Protein AF-A0A2V5PX64-F1 (afdb_monomer_lite)

Radius of gyration: 17.96 Å; chains: 1; bounding box: 40×28×62 Å

Sequence (118 aa):
MPDARSATENSAVSFWTRTILYVGTWAAALLTIDLRLWPMVYLFPAGLFAFLPPGEPDEKWATPLLCLGWLVYIVQAIFFFRANRRRIFWVWYAVLLLLLICNVGGCHQMLRGTPYGH

Secondary structure (DSSP, 8-state):
---HHHHHTT-PPPHHHHHHHHHHHHHHHHTTS-GGGGGGGGGGGGGGGTTS-SS---GGGHHHHHHHHHHHHHHHHHHHHH--SHHHHHHHHHHHHHHHHHHHHHHHHHHTTSTT--

Foldseek 3Di:
DPDPVVVVFQPFDDPVNLVCLLVVLVVVLCVLADPVCVVVVLQLLVLLCLPPPDDPPPVVCSVVSSVVSVVVVVVLSVQLSPPRTPVSNVVSSVVSNVSSVSSSVSVLSVCPPPPRRD

pLDDT: mean 86.5, std 14.14, range [50.31, 98.25]

Structure (mmCIF, N/CA/C/O backbone):
data_AF-A0A2V5PX64-F1
#
_entry.id   AF-A0A2V5PX64-F1
#
loop_
_atom_site.group_PDB
_atom_site.id
_atom_site.type_symbol
_atom_site.label_atom_id
_atom_site.label_alt_id
_atom_site.label_comp_id
_atom_site.label_asym_id
_atom_site.label_entity_id
_atom_site.label_seq_id
_atom_site.pdbx_PDB_ins_code
_atom_site.Cartn_x
_atom_site.Cartn_y
_atom_site.Cartn_z
_atom_site.occupancy
_atom_site.B_iso_or_equiv
_atom_site.auth_seq_id
_atom_site.auth_comp_id
_atom_site.auth_asym_id
_atom_site.auth_atom_id
_atom_site.pdbx_PDB_model_num
ATOM 1 N N . MET A 1 1 ? -17.339 18.069 39.110 1.00 53.44 1 MET A N 1
ATOM 2 C CA . MET A 1 1 ? -17.660 18.370 37.698 1.00 53.44 1 MET A CA 1
ATOM 3 C C . MET A 1 1 ? -16.665 17.610 36.832 1.00 53.44 1 MET A C 1
ATOM 5 O O . MET A 1 1 ? -15.497 17.972 36.867 1.00 53.44 1 MET A O 1
ATOM 9 N N . PRO A 1 2 ? -17.052 16.510 36.166 1.00 50.56 2 PRO A N 1
ATOM 10 C CA . PRO A 1 2 ? -16.169 15.857 35.205 1.00 50.56 2 PRO A CA 1
ATOM 11 C C . PRO A 1 2 ? -15.929 16.805 34.024 1.00 50.56 2 PRO A C 1
ATOM 13 O O . PRO A 1 2 ? -16.865 17.360 33.453 1.00 50.56 2 PRO A O 1
ATOM 16 N N . ASP A 1 3 ? -14.656 17.035 33.725 1.00 58.59 3 ASP A N 1
ATOM 17 C CA . ASP A 1 3 ? -14.179 17.990 32.733 1.00 58.59 3 ASP A CA 1
ATOM 18 C C . ASP A 1 3 ? -14.644 17.564 31.328 1.00 58.59 3 ASP A C 1
ATOM 20 O O . ASP A 1 3 ? -14.275 16.489 30.845 1.00 58.59 3 ASP A O 1
ATOM 24 N N . ALA A 1 4 ? -15.477 18.373 30.665 1.00 55.91 4 ALA A N 1
ATOM 25 C CA . ALA A 1 4 ? -16.085 18.054 29.365 1.00 55.91 4 ALA A CA 1
ATOM 26 C C . ALA A 1 4 ? -15.046 17.828 28.243 1.00 55.91 4 ALA A C 1
ATOM 28 O O . ALA A 1 4 ? -15.343 17.204 27.220 1.00 55.91 4 ALA A O 1
ATOM 29 N N . ARG A 1 5 ? -13.799 18.273 28.453 1.00 54.38 5 ARG A N 1
ATOM 30 C CA . ARG A 1 5 ? -12.658 17.976 27.572 1.00 54.38 5 ARG A CA 1
ATOM 31 C C . ARG A 1 5 ? -12.238 16.502 27.613 1.00 54.38 5 ARG A C 1
ATOM 33 O O . ARG A 1 5 ? -11.807 15.967 26.598 1.00 54.38 5 ARG A O 1
ATOM 40 N N . SER A 1 6 ? -12.434 15.813 28.738 1.00 50.59 6 SER A N 1
ATOM 41 C CA . SER A 1 6 ? -12.035 14.405 28.906 1.00 50.59 6 SER A CA 1
ATOM 42 C C . SER A 1 6 ? -12.938 13.407 28.165 1.00 50.59 6 SER A C 1
ATOM 44 O O . SER A 1 6 ? -12.490 12.321 27.789 1.00 50.59 6 SER A O 1
ATOM 46 N N . ALA A 1 7 ? -14.197 13.781 27.907 1.00 50.31 7 ALA A N 1
ATOM 47 C CA . ALA A 1 7 ? -15.184 12.919 27.255 1.00 50.31 7 ALA A CA 1
ATOM 48 C C . ALA A 1 7 ? -15.049 12.893 25.721 1.00 50.31 7 ALA A C 1
ATOM 50 O O . ALA A 1 7 ? -15.399 11.905 25.079 1.00 50.31 7 ALA A O 1
ATOM 51 N N . THR A 1 8 ? -14.511 13.955 25.115 1.00 52.94 8 THR A N 1
ATOM 52 C CA . THR A 1 8 ? -14.369 14.073 23.652 1.00 52.94 8 THR A CA 1
ATOM 53 C C . THR A 1 8 ? -13.044 13.517 23.122 1.00 52.94 8 THR A C 1
ATOM 55 O O . THR A 1 8 ? -12.973 13.090 21.967 1.00 52.94 8 THR A O 1
ATOM 58 N N . GLU A 1 9 ? -12.007 13.447 23.960 1.00 51.09 9 GLU A N 1
ATOM 59 C CA . GLU A 1 9 ? -10.656 13.027 23.562 1.00 51.09 9 GLU A CA 1
ATOM 60 C C . GLU A 1 9 ? -10.464 11.494 23.500 1.00 51.09 9 GLU A C 1
ATOM 62 O O . GLU A 1 9 ? -9.531 11.012 22.854 1.00 51.09 9 GLU A O 1
ATOM 67 N N . ASN A 1 10 ? -11.387 10.717 24.084 1.00 55.47 10 ASN A N 1
ATOM 68 C CA . ASN A 1 10 ? -11.231 9.273 24.313 1.00 55.47 10 ASN A CA 1
ATOM 69 C C . ASN A 1 10 ? -12.147 8.354 23.485 1.00 55.47 10 ASN A C 1
ATOM 71 O O . ASN A 1 10 ? -12.192 7.151 23.743 1.00 55.47 10 ASN A O 1
ATOM 75 N N . SER A 1 11 ? -12.851 8.858 22.466 1.00 64.88 11 SER A N 1
ATOM 76 C CA . SER A 1 11 ? -13.558 7.955 21.546 1.00 64.88 11 SER A CA 1
ATOM 77 C C . SER A 1 11 ? -12.551 7.253 20.631 1.00 64.88 11 SER A C 1
ATOM 79 O O . SER A 1 11 ? -12.064 7.805 19.639 1.00 64.88 11 SER A O 1
ATOM 81 N N . ALA A 1 12 ? -12.193 6.023 20.995 1.00 79.69 12 ALA A N 1
ATOM 82 C CA . ALA A 1 12 ? -11.435 5.141 20.124 1.00 79.69 12 ALA A CA 1
ATOM 83 C C . ALA A 1 12 ? -12.202 4.951 18.805 1.00 79.69 12 ALA A C 1
ATOM 85 O O . ALA A 1 12 ? -13.410 4.717 18.794 1.00 79.69 12 ALA A O 1
ATOM 86 N N . VAL A 1 13 ? -11.499 5.062 17.676 1.00 88.12 13 VAL A N 1
ATOM 87 C CA . VAL A 1 13 ? -12.098 4.811 16.359 1.00 88.12 13 VAL A CA 1
ATOM 88 C C . VAL A 1 13 ? -12.418 3.323 16.238 1.00 88.12 13 VAL A C 1
ATOM 90 O O . VAL A 1 13 ? -11.548 2.489 16.512 1.00 88.12 13 VAL A O 1
ATOM 93 N N . SER A 1 14 ? -13.649 3.006 15.821 1.00 92.62 14 SER A N 1
ATOM 94 C CA . SER A 1 14 ? -14.134 1.628 15.710 1.00 92.62 14 SER A CA 1
ATOM 95 C C . SER A 1 14 ? -13.278 0.792 14.751 1.00 92.62 14 SER A C 1
ATOM 97 O O . SER A 1 14 ? -12.740 1.306 13.768 1.00 92.62 14 SER A O 1
ATOM 99 N N . PHE A 1 15 ? -13.174 -0.512 15.010 1.00 92.69 15 PHE A N 1
ATOM 100 C CA . PHE A 1 15 ? -12.433 -1.438 14.148 1.00 92.69 15 PHE A CA 1
ATOM 101 C C . PHE A 1 15 ? -12.960 -1.452 12.703 1.00 92.69 15 PHE A C 1
ATOM 103 O O . PHE A 1 15 ? -12.173 -1.446 11.756 1.00 92.69 15 PHE A O 1
ATOM 110 N N . TRP A 1 16 ? -14.282 -1.395 12.523 1.00 94.81 16 TRP A N 1
ATOM 111 C CA . TRP A 1 16 ? -14.902 -1.340 11.199 1.00 94.81 16 TRP A CA 1
ATOM 112 C C . TRP A 1 16 ? -14.537 -0.067 10.448 1.00 94.81 16 TRP A C 1
ATOM 114 O O . TRP A 1 16 ? -14.134 -0.142 9.294 1.00 94.81 16 TRP A O 1
ATOM 124 N N . THR A 1 17 ? -14.578 1.091 11.111 1.00 94.88 17 THR A N 1
ATOM 125 C CA . THR A 1 17 ? -14.142 2.356 10.505 1.00 94.88 17 THR A CA 1
ATOM 126 C C . THR A 1 17 ? -12.679 2.284 10.065 1.00 94.88 17 THR A C 1
ATOM 128 O O . THR A 1 17 ? -12.360 2.698 8.955 1.00 94.88 17 THR A O 1
ATOM 131 N N . ARG A 1 18 ? -11.792 1.712 10.894 1.00 95.75 18 ARG A N 1
ATOM 132 C CA . ARG A 1 18 ? -10.377 1.503 10.532 1.00 95.75 18 ARG A CA 1
ATOM 133 C C . ARG A 1 18 ? -10.247 0.628 9.291 1.00 95.75 18 ARG A C 1
ATOM 135 O O . ARG A 1 18 ? -9.532 0.993 8.367 1.00 95.75 18 ARG A O 1
ATOM 142 N N . THR A 1 19 ? -10.957 -0.497 9.274 1.00 96.75 19 THR A N 1
ATOM 143 C CA . THR A 1 19 ? -10.907 -1.476 8.182 1.00 96.75 19 THR A CA 1
ATOM 144 C C . THR A 1 19 ? -11.431 -0.883 6.879 1.00 96.75 19 THR A C 1
ATOM 146 O O . THR A 1 19 ? -10.750 -0.975 5.865 1.00 96.75 19 THR A O 1
ATOM 149 N N . ILE A 1 20 ? -12.586 -0.209 6.908 1.00 98.00 20 ILE A N 1
ATOM 150 C CA . ILE A 1 20 ? -13.184 0.440 5.732 1.00 98.00 20 ILE A CA 1
ATOM 151 C C . ILE A 1 20 ? -12.242 1.503 5.169 1.00 98.00 20 ILE A C 1
ATOM 153 O O . ILE A 1 20 ? -12.006 1.526 3.966 1.00 98.00 20 ILE A O 1
ATOM 157 N N . LEU A 1 21 ? -11.667 2.357 6.021 1.00 97.62 21 LEU A N 1
ATOM 158 C CA . LEU A 1 21 ? -10.735 3.391 5.571 1.00 97.62 21 LEU A CA 1
ATOM 159 C C . LEU A 1 21 ? -9.450 2.789 4.999 1.00 97.62 21 LEU A C 1
ATOM 161 O O . LEU A 1 21 ? -8.973 3.243 3.964 1.00 97.62 21 LEU A O 1
ATOM 165 N N . TYR A 1 22 ? -8.908 1.751 5.636 1.00 97.38 22 TYR A N 1
ATOM 166 C CA . TYR A 1 22 ? -7.679 1.105 5.186 1.00 97.38 22 TYR A CA 1
ATOM 167 C C . TYR A 1 22 ? -7.880 0.400 3.840 1.00 97.38 22 TYR A C 1
ATOM 169 O O . TYR A 1 22 ? -7.198 0.712 2.866 1.00 97.38 22 TYR A O 1
ATOM 177 N N . VAL A 1 23 ? -8.856 -0.510 3.770 1.00 97.62 23 VAL A N 1
ATOM 178 C CA . VAL A 1 23 ? -9.163 -1.294 2.566 1.00 97.62 23 VAL A CA 1
ATOM 179 C C . VAL A 1 23 ? -9.681 -0.394 1.450 1.00 97.62 23 VAL A C 1
ATOM 181 O O . VAL A 1 23 ? -9.258 -0.546 0.310 1.00 97.62 23 VAL A O 1
ATOM 184 N N . GLY A 1 24 ? -10.546 0.572 1.765 1.00 98.12 24 GLY A N 1
ATOM 185 C CA . GLY A 1 24 ? -11.088 1.516 0.790 1.00 98.12 24 GLY A CA 1
ATOM 186 C C . GLY A 1 24 ? -10.003 2.368 0.137 1.00 98.12 24 GLY A C 1
ATOM 187 O O . GLY A 1 24 ? -10.007 2.525 -1.079 1.00 98.12 24 GLY A O 1
ATOM 188 N N . THR A 1 25 ? -9.031 2.854 0.914 1.00 97.75 25 THR A N 1
ATOM 189 C CA . THR A 1 25 ? -7.909 3.634 0.364 1.00 97.75 25 THR A CA 1
ATOM 190 C C . THR A 1 25 ? -6.983 2.770 -0.490 1.00 97.75 25 THR A C 1
ATOM 192 O O . THR A 1 25 ? -6.566 3.198 -1.563 1.00 97.75 25 THR A O 1
ATOM 195 N N . TRP A 1 26 ? -6.699 1.537 -0.063 1.00 97.56 26 TRP A N 1
ATOM 196 C CA . TRP A 1 26 ? -5.945 0.580 -0.876 1.00 97.56 26 TRP A CA 1
ATOM 197 C C . TRP A 1 26 ? -6.649 0.258 -2.193 1.00 97.56 26 TRP A C 1
ATOM 199 O O . TRP A 1 26 ? -6.029 0.323 -3.249 1.00 97.56 26 TRP A O 1
ATOM 209 N N . ALA A 1 27 ? -7.947 -0.044 -2.144 1.00 96.81 27 ALA A N 1
ATOM 210 C CA . ALA A 1 27 ? -8.744 -0.317 -3.332 1.00 96.81 27 ALA A CA 1
ATOM 211 C C . ALA A 1 27 ? -8.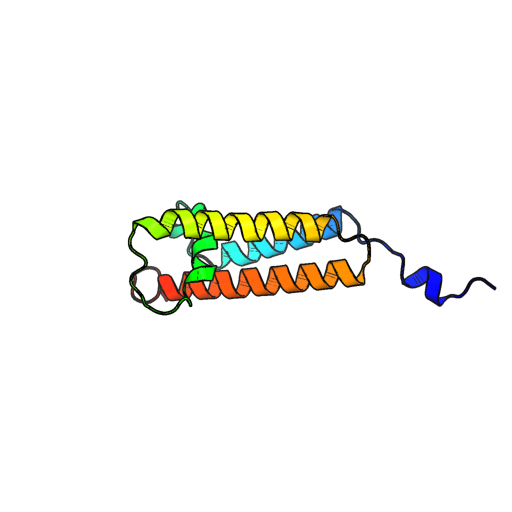760 0.892 -4.275 1.00 96.81 27 ALA A C 1
ATOM 213 O O . ALA A 1 27 ? -8.512 0.735 -5.465 1.00 96.81 27 ALA A O 1
ATOM 214 N N . ALA A 1 28 ? -8.972 2.101 -3.744 1.00 97.12 28 ALA A N 1
ATOM 215 C CA . ALA A 1 28 ? -8.920 3.330 -4.528 1.00 97.12 28 ALA A CA 1
ATOM 216 C C . ALA A 1 28 ? -7.559 3.516 -5.215 1.00 97.12 28 ALA A C 1
ATOM 218 O O . ALA A 1 28 ? -7.522 3.852 -6.393 1.00 97.12 28 ALA A O 1
ATOM 219 N N . ALA A 1 29 ? -6.454 3.244 -4.515 1.00 96.12 29 ALA A N 1
ATOM 220 C CA . ALA A 1 29 ? -5.116 3.308 -5.091 1.00 96.12 29 ALA A CA 1
ATOM 221 C C . ALA A 1 29 ? -4.916 2.262 -6.202 1.00 96.12 29 ALA A C 1
ATOM 223 O O . ALA A 1 29 ? -4.434 2.598 -7.277 1.00 96.12 29 ALA A O 1
ATOM 224 N N . LEU A 1 30 ? -5.337 1.013 -5.995 1.00 94.06 30 LEU A N 1
ATOM 225 C CA . LEU A 1 30 ? -5.216 -0.045 -7.005 1.00 94.06 30 LEU A CA 1
ATOM 226 C C . LEU A 1 30 ? -6.070 0.214 -8.251 1.00 94.06 30 LEU A C 1
ATOM 228 O O . LEU A 1 30 ? -5.649 -0.111 -9.356 1.00 94.06 30 LEU A O 1
ATOM 232 N N . LEU A 1 31 ? -7.237 0.840 -8.094 1.00 94.75 31 LE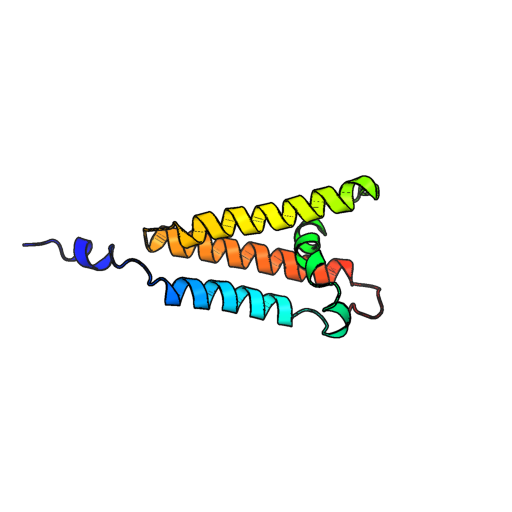U A N 1
ATOM 233 C CA . LEU A 1 31 ? -8.115 1.204 -9.209 1.00 94.75 31 LEU A CA 1
ATOM 234 C C . LEU A 1 31 ? -7.537 2.305 -10.112 1.00 94.75 31 LEU A C 1
ATOM 236 O O . LEU A 1 31 ? -8.068 2.527 -11.195 1.00 94.75 31 LEU A O 1
ATOM 240 N N . THR A 1 32 ? -6.456 2.977 -9.701 1.00 92.69 32 THR A N 1
ATOM 241 C CA . THR A 1 32 ? -5.717 3.905 -10.579 1.00 92.69 32 THR A CA 1
ATOM 242 C C . THR A 1 32 ? -4.826 3.186 -11.596 1.00 92.69 32 THR A C 1
ATOM 244 O O . THR A 1 32 ? -4.408 3.790 -12.582 1.00 92.69 32 THR A O 1
ATOM 247 N N . ILE A 1 33 ? -4.548 1.897 -11.378 1.00 90.06 33 ILE A N 1
ATOM 248 C CA . ILE A 1 33 ? -3.694 1.079 -12.239 1.00 90.06 33 ILE A CA 1
ATOM 249 C C . ILE A 1 33 ? -4.530 0.442 -13.354 1.00 90.06 33 ILE A C 1
ATOM 251 O O . ILE A 1 33 ? -5.634 -0.052 -13.114 1.00 90.06 33 ILE A O 1
ATOM 255 N N . ASP A 1 34 ? -3.979 0.409 -14.572 1.00 88.31 34 ASP A N 1
ATOM 256 C CA . ASP A 1 34 ? -4.602 -0.242 -15.729 1.00 88.31 34 ASP A CA 1
ATOM 257 C C . ASP A 1 34 ? -4.957 -1.710 -15.416 1.00 88.31 34 ASP A C 1
ATOM 259 O O . ASP A 1 34 ? -4.126 -2.483 -14.927 1.00 88.31 34 ASP A O 1
ATOM 263 N N . LEU A 1 35 ? -6.196 -2.110 -15.734 1.00 89.25 35 LEU A N 1
ATOM 264 C CA . LEU A 1 35 ? -6.714 -3.470 -15.539 1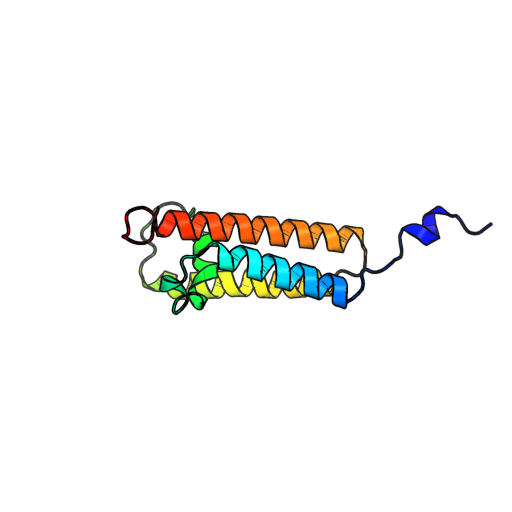.00 89.25 35 LEU A CA 1
ATOM 265 C C . LEU A 1 35 ? -5.835 -4.546 -16.197 1.00 89.25 35 LEU A C 1
ATOM 267 O O . LEU A 1 35 ? -5.739 -5.663 -15.693 1.00 89.25 35 LEU A O 1
ATOM 271 N N . ARG A 1 36 ? -5.151 -4.217 -17.297 1.00 88.31 36 ARG A N 1
ATOM 272 C CA . ARG A 1 36 ? -4.227 -5.123 -18.000 1.00 88.31 36 ARG A CA 1
ATOM 273 C C . ARG A 1 36 ? -3.018 -5.512 -17.147 1.00 88.31 36 ARG A C 1
ATOM 275 O O . ARG A 1 36 ? -2.445 -6.575 -17.362 1.00 88.31 36 ARG A O 1
ATOM 282 N N . LEU A 1 37 ? -2.652 -4.678 -16.173 1.00 89.81 37 LEU A N 1
ATOM 283 C CA . LEU A 1 37 ? -1.516 -4.885 -15.273 1.00 89.81 37 LEU A CA 1
ATOM 284 C C . LEU A 1 37 ? -1.908 -5.563 -13.952 1.00 89.81 37 LEU A C 1
ATOM 286 O O . LEU A 1 37 ? -1.042 -5.811 -13.116 1.00 89.81 37 LEU A O 1
ATOM 290 N N . TRP A 1 38 ? -3.179 -5.925 -13.750 1.00 89.38 38 TRP A N 1
ATOM 291 C CA . TRP A 1 38 ? -3.630 -6.611 -12.532 1.00 89.38 38 TRP A CA 1
ATOM 292 C C . TRP A 1 38 ? -2.908 -7.930 -12.215 1.00 89.38 38 TRP A C 1
ATOM 294 O O . TRP A 1 38 ? -2.668 -8.180 -11.033 1.00 89.38 38 TRP A O 1
ATOM 304 N N . PRO A 1 39 ? -2.469 -8.750 -13.194 1.00 92.38 39 PRO A N 1
ATOM 305 C CA . PRO A 1 39 ? -1.615 -9.904 -12.901 1.00 92.38 39 PRO A CA 1
ATOM 306 C C . PRO A 1 39 ? -0.302 -9.527 -12.195 1.00 92.38 39 PRO A C 1
ATOM 308 O O . PRO A 1 39 ? 0.276 -10.348 -11.491 1.00 92.38 39 PRO A O 1
ATOM 311 N N . MET A 1 40 ? 0.151 -8.280 -12.354 1.00 90.19 40 MET A N 1
ATOM 312 C CA . MET A 1 40 ? 1.363 -7.721 -11.755 1.00 90.19 40 MET A CA 1
ATOM 313 C C . MET A 1 40 ? 1.083 -6.844 -10.531 1.00 90.19 40 MET A C 1
ATOM 315 O O . MET A 1 40 ? 1.990 -6.186 -10.030 1.00 90.19 40 MET A O 1
ATOM 319 N N . VAL A 1 41 ? -0.141 -6.841 -9.992 1.00 90.94 41 VAL A N 1
ATOM 320 C CA . VAL A 1 41 ? -0.498 -5.996 -8.838 1.00 90.94 41 VAL A CA 1
ATOM 321 C C . VAL A 1 41 ? 0.346 -6.295 -7.592 1.00 90.94 41 VAL A C 1
ATOM 323 O O . VAL A 1 41 ? 0.539 -5.433 -6.742 1.00 90.94 41 VAL A O 1
ATOM 326 N N . TYR A 1 42 ? 0.922 -7.495 -7.490 1.00 91.62 42 TYR A N 1
ATOM 327 C CA . TYR A 1 42 ? 1.849 -7.842 -6.411 1.00 91.62 42 TYR A CA 1
ATOM 328 C C . TYR A 1 42 ? 3.161 -7.029 -6.454 1.00 91.62 42 TYR A C 1
ATOM 330 O O . TYR A 1 42 ? 3.841 -6.915 -5.434 1.00 91.62 42 TYR A O 1
ATOM 338 N N . LEU A 1 43 ? 3.499 -6.441 -7.610 1.00 92.62 43 LEU A N 1
ATOM 339 C CA . LEU A 1 43 ? 4.616 -5.511 -7.790 1.00 92.62 43 LEU A CA 1
ATOM 340 C C . LEU A 1 43 ? 4.268 -4.083 -7.363 1.00 92.62 43 LEU A C 1
ATOM 342 O O . LEU A 1 43 ? 5.146 -3.228 -7.378 1.00 92.62 43 LEU A O 1
ATOM 346 N N . PHE A 1 44 ? 3.021 -3.810 -6.968 1.00 93.31 44 PHE A N 1
ATOM 347 C CA . PHE A 1 44 ? 2.554 -2.460 -6.663 1.00 93.31 44 PHE A CA 1
ATOM 348 C C . PHE A 1 44 ? 3.467 -1.689 -5.698 1.00 93.31 44 PHE A C 1
ATOM 350 O O . PHE A 1 44 ? 3.701 -0.523 -5.971 1.00 93.31 44 PHE A O 1
ATOM 357 N N . PRO A 1 45 ? 4.059 -2.259 -4.626 1.00 95.06 45 PRO A N 1
ATOM 358 C CA . PRO A 1 45 ? 4.984 -1.511 -3.763 1.00 95.06 45 PRO A CA 1
ATOM 359 C C . PRO A 1 45 ? 6.284 -1.037 -4.421 1.00 95.06 45 PRO A C 1
ATOM 361 O O . PRO A 1 45 ? 6.979 -0.212 -3.830 1.00 95.06 45 PRO A O 1
ATOM 364 N N . ALA A 1 46 ? 6.629 -1.532 -5.613 1.00 91.75 46 ALA A N 1
ATOM 365 C CA . ALA A 1 46 ? 7.809 -1.085 -6.345 1.00 91.75 46 ALA A CA 1
ATOM 366 C C . ALA A 1 46 ? 7.728 0.401 -6.734 1.00 91.75 46 ALA A C 1
ATOM 368 O O . ALA A 1 46 ? 8.763 1.064 -6.796 1.00 91.75 46 ALA A O 1
ATOM 369 N N . GLY A 1 47 ? 6.519 0.951 -6.914 1.00 91.50 47 GLY A N 1
ATOM 370 C CA . GLY A 1 47 ? 6.325 2.364 -7.241 1.00 91.50 47 GLY A CA 1
ATOM 371 C C . GLY A 1 47 ? 6.887 3.317 -6.181 1.00 91.50 47 GLY A C 1
ATOM 372 O O . GLY A 1 47 ? 7.369 4.393 -6.523 1.00 91.50 47 GLY A O 1
ATOM 373 N N . LEU A 1 48 ? 6.964 2.916 -4.906 1.00 92.25 48 LEU A N 1
ATOM 374 C CA . LEU A 1 48 ? 7.607 3.718 -3.852 1.00 92.25 48 LEU A CA 1
ATOM 375 C C . LEU A 1 48 ? 9.069 4.064 -4.166 1.00 92.25 48 LEU A C 1
ATOM 377 O O . LEU A 1 48 ? 9.575 5.086 -3.703 1.00 92.25 48 LEU A O 1
ATOM 381 N N . PHE A 1 49 ? 9.742 3.221 -4.948 1.00 89.69 49 PHE A N 1
ATOM 382 C CA . PHE A 1 49 ? 11.163 3.344 -5.255 1.00 89.69 49 PHE A CA 1
ATOM 383 C C . PHE A 1 49 ? 11.433 3.947 -6.637 1.00 89.69 49 PHE A C 1
ATOM 385 O O . PHE A 1 49 ? 12.592 4.150 -6.988 1.00 89.69 49 PHE A O 1
ATOM 392 N N . ALA A 1 50 ? 10.391 4.311 -7.392 1.00 85.69 50 ALA A N 1
ATOM 393 C CA . ALA A 1 50 ? 10.510 4.923 -8.719 1.00 85.69 50 ALA A CA 1
ATOM 394 C C . ALA A 1 50 ? 11.258 6.272 -8.723 1.00 85.69 50 ALA A C 1
ATOM 396 O O . ALA A 1 50 ? 11.700 6.738 -9.771 1.00 85.69 50 ALA A O 1
ATOM 397 N N . PHE A 1 51 ? 11.380 6.907 -7.554 1.00 79.56 51 PHE A N 1
ATOM 398 C CA . PHE A 1 51 ? 12.040 8.201 -7.364 1.00 79.56 51 PHE A CA 1
ATOM 399 C C . PHE A 1 51 ? 13.458 8.085 -6.794 1.00 79.56 51 PHE A C 1
ATOM 401 O O . PHE A 1 51 ? 14.092 9.110 -6.537 1.00 79.56 51 PHE A O 1
ATOM 408 N N . LEU A 1 52 ? 13.953 6.866 -6.545 1.00 80.19 52 LEU A N 1
ATOM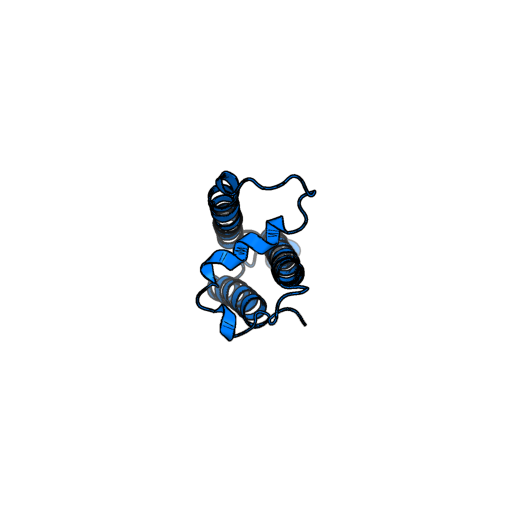 409 C CA . LEU A 1 52 ? 15.343 6.691 -6.142 1.00 80.19 52 LEU A CA 1
ATOM 410 C C . LEU A 1 52 ? 16.266 7.187 -7.267 1.00 80.19 52 LEU A C 1
ATOM 412 O O . LEU A 1 52 ? 15.939 7.015 -8.445 1.00 80.19 52 LEU A O 1
ATOM 416 N N . PRO A 1 53 ? 17.394 7.838 -6.926 1.00 71.69 53 PRO A N 1
ATOM 417 C CA . PRO A 1 53 ? 18.307 8.370 -7.924 1.00 71.69 53 PRO A CA 1
ATOM 418 C C . PRO A 1 53 ? 18.758 7.256 -8.878 1.00 71.69 53 PRO A C 1
ATOM 420 O O . PRO A 1 53 ? 18.962 6.126 -8.427 1.00 71.69 53 PRO A O 1
ATOM 423 N N . PRO A 1 54 ? 18.935 7.565 -10.173 1.00 55.56 54 PRO A N 1
ATOM 424 C CA . PRO A 1 54 ? 19.380 6.601 -11.167 1.00 55.56 54 PRO A CA 1
ATOM 425 C C . PRO A 1 54 ? 20.845 6.223 -10.903 1.00 55.56 54 PRO A C 1
ATOM 427 O O . PRO A 1 54 ? 21.770 6.792 -11.469 1.00 55.56 54 PRO A O 1
ATOM 430 N N . GLY A 1 55 ? 21.070 5.277 -10.004 1.00 57.81 55 GLY A N 1
ATOM 431 C CA . GLY A 1 55 ? 22.096 4.260 -10.191 1.00 57.81 55 GLY A CA 1
ATOM 432 C C . GLY A 1 55 ? 21.353 3.023 -10.658 1.00 57.81 55 GLY A C 1
ATOM 433 O O . GLY A 1 55 ? 20.273 2.780 -10.128 1.00 57.81 55 GLY A O 1
ATOM 434 N N . GLU A 1 56 ? 21.855 2.298 -11.663 1.00 53.41 56 GLU A N 1
ATOM 435 C CA . GLU A 1 56 ? 21.217 1.058 -12.116 1.00 53.41 56 GLU A CA 1
ATOM 436 C C . GLU A 1 56 ? 20.882 0.209 -10.882 1.00 53.41 56 GLU A C 1
ATOM 438 O O . GLU A 1 56 ? 21.809 -0.238 -10.192 1.00 53.41 56 GLU A O 1
ATOM 443 N N . PRO A 1 57 ? 19.594 0.019 -10.526 1.00 55.72 57 PRO A N 1
ATOM 444 C CA . PRO A 1 57 ? 19.267 -1.028 -9.593 1.00 55.72 57 PRO A CA 1
ATOM 445 C C . PRO A 1 57 ? 19.575 -2.305 -10.361 1.00 55.72 57 PRO A C 1
ATOM 447 O O . PRO A 1 57 ? 18.767 -2.781 -11.154 1.00 55.72 57 PRO A O 1
ATOM 450 N N . ASP A 1 58 ? 20.801 -2.793 -10.170 1.00 65.94 58 ASP A N 1
ATOM 451 C CA . ASP A 1 58 ? 21.260 -4.113 -10.581 1.00 65.94 58 ASP A CA 1
ATOM 452 C C . ASP A 1 58 ? 20.088 -5.072 -10.320 1.00 65.94 58 ASP A C 1
ATOM 454 O O . ASP A 1 58 ? 19.492 -4.978 -9.244 1.00 65.94 58 ASP A O 1
ATOM 458 N N . GLU A 1 59 ? 19.699 -5.948 -11.258 1.00 69.00 59 GLU A N 1
ATOM 459 C CA . GLU A 1 59 ? 18.483 -6.791 -11.128 1.00 69.00 59 GLU A CA 1
ATOM 460 C C . GLU A 1 59 ? 18.391 -7.495 -9.757 1.00 69.00 59 GLU A C 1
ATOM 462 O O . GLU A 1 59 ? 17.311 -7.737 -9.214 1.00 69.00 59 GLU A O 1
ATOM 467 N N . LYS A 1 60 ? 19.555 -7.734 -9.143 1.00 79.31 60 LYS A N 1
ATOM 468 C CA . LYS A 1 60 ? 19.765 -8.221 -7.774 1.00 79.31 60 LYS A CA 1
ATOM 469 C C . LYS A 1 60 ? 19.009 -7.440 -6.690 1.00 79.31 60 LYS A C 1
ATOM 471 O O . LYS A 1 60 ? 18.655 -8.029 -5.671 1.00 79.31 60 LYS A O 1
ATOM 476 N N . TRP A 1 61 ? 18.762 -6.145 -6.876 1.00 82.81 61 TRP A N 1
ATOM 477 C CA . TRP A 1 61 ? 18.077 -5.266 -5.925 1.00 82.81 61 TRP A CA 1
ATOM 478 C C . TRP A 1 61 ? 16.566 -5.185 -6.140 1.00 82.81 61 TRP A C 1
ATOM 480 O O . TRP A 1 61 ? 15.866 -4.751 -5.225 1.00 82.81 61 TRP A O 1
ATOM 490 N N . ALA A 1 62 ? 16.038 -5.658 -7.274 1.00 83.88 62 ALA A N 1
ATOM 491 C CA . ALA A 1 62 ? 14.605 -5.603 -7.560 1.00 83.88 62 ALA A CA 1
ATOM 492 C C . ALA A 1 62 ? 13.781 -6.368 -6.508 1.00 83.88 62 ALA A C 1
ATOM 494 O O . ALA A 1 62 ? 12.851 -5.817 -5.916 1.00 83.88 62 ALA A O 1
ATOM 495 N N . THR A 1 63 ? 14.166 -7.613 -6.205 1.00 88.44 63 THR A N 1
ATOM 496 C CA . THR A 1 63 ? 13.473 -8.439 -5.202 1.00 88.44 63 THR A CA 1
ATOM 497 C C . THR A 1 63 ? 13.619 -7.880 -3.778 1.00 88.44 63 THR A C 1
ATOM 499 O O . THR A 1 63 ? 12.596 -7.722 -3.111 1.00 88.44 63 THR A O 1
ATOM 502 N N . PRO A 1 64 ? 14.826 -7.522 -3.285 1.00 91.19 64 PRO A N 1
ATOM 503 C CA . PRO A 1 64 ? 14.975 -6.876 -1.981 1.00 91.19 64 PRO A CA 1
ATOM 504 C C . PRO A 1 64 ? 14.161 -5.587 -1.820 1.00 91.19 64 PRO A C 1
ATOM 506 O O . PRO A 1 64 ? 13.523 -5.410 -0.783 1.00 91.19 64 PRO A O 1
ATOM 509 N N . LEU A 1 65 ? 14.145 -4.707 -2.828 1.00 89.88 65 LEU A N 1
ATOM 510 C CA . LEU A 1 65 ? 13.368 -3.465 -2.782 1.00 89.88 65 LEU A CA 1
ATOM 511 C C . LEU A 1 65 ? 11.866 -3.749 -2.755 1.00 89.88 65 LEU A C 1
ATOM 513 O O . LEU A 1 65 ? 11.148 -3.158 -1.951 1.00 89.88 65 LEU A O 1
ATOM 517 N N . LEU A 1 66 ? 11.388 -4.706 -3.551 1.00 92.19 66 LEU A N 1
ATOM 518 C CA . LEU A 1 66 ? 9.988 -5.119 -3.512 1.00 92.19 66 LEU A CA 1
ATOM 519 C C . LEU A 1 66 ? 9.592 -5.665 -2.130 1.00 92.19 66 LEU A C 1
ATOM 521 O O . LEU A 1 66 ? 8.564 -5.268 -1.576 1.00 92.19 66 LEU A O 1
ATOM 525 N N . CYS A 1 67 ? 10.422 -6.535 -1.545 1.00 94.69 67 CYS A N 1
ATOM 526 C CA . CYS A 1 67 ? 10.225 -7.045 -0.188 1.00 94.69 67 CYS A CA 1
ATOM 527 C C . CYS A 1 67 ? 10.206 -5.912 0.846 1.00 94.69 67 CYS A C 1
ATOM 529 O O . CYS A 1 67 ? 9.358 -5.906 1.739 1.00 94.69 67 CYS A O 1
ATOM 531 N N . LEU A 1 68 ? 11.104 -4.931 0.712 1.00 94.25 68 LEU A N 1
ATOM 532 C CA . LEU A 1 68 ? 11.143 -3.754 1.574 1.00 94.25 68 LEU A CA 1
ATOM 533 C C . LEU A 1 68 ? 9.863 -2.916 1.445 1.00 94.25 68 LEU A C 1
ATOM 535 O O . LEU A 1 68 ? 9.311 -2.497 2.460 1.00 94.25 68 LEU A O 1
ATOM 539 N N . GLY A 1 69 ? 9.350 -2.716 0.230 1.00 94.69 69 GLY A N 1
ATOM 540 C CA . GLY A 1 69 ? 8.086 -2.015 -0.007 1.00 94.69 69 GLY A CA 1
ATOM 541 C C . GLY A 1 69 ? 6.909 -2.690 0.701 1.00 94.69 69 GLY A C 1
ATOM 542 O O . GLY A 1 69 ? 6.144 -2.032 1.408 1.00 94.69 69 GLY A O 1
ATOM 543 N N . TRP A 1 70 ? 6.798 -4.017 0.595 1.00 96.81 70 TRP A N 1
ATOM 544 C CA . TRP A 1 70 ? 5.794 -4.779 1.344 1.00 96.81 70 TRP A CA 1
ATOM 545 C C . TRP A 1 70 ? 5.984 -4.669 2.859 1.00 96.81 70 TRP A C 1
ATOM 547 O O . TRP A 1 70 ? 5.008 -4.464 3.584 1.00 96.81 70 TRP A O 1
ATOM 557 N N . LEU A 1 71 ? 7.227 -4.739 3.346 1.00 97.44 71 LEU A N 1
ATOM 558 C CA . LEU A 1 71 ? 7.538 -4.585 4.766 1.00 97.44 71 LEU A CA 1
ATOM 559 C C . LEU A 1 71 ? 7.073 -3.222 5.299 1.00 97.44 71 LEU A C 1
ATOM 561 O O . LEU A 1 71 ? 6.468 -3.166 6.368 1.00 97.44 71 LEU A O 1
ATOM 565 N N . VAL A 1 72 ? 7.295 -2.138 4.546 1.00 96.56 72 VAL A N 1
ATOM 566 C CA . VAL A 1 72 ? 6.824 -0.788 4.899 1.00 96.56 72 VAL A CA 1
ATOM 567 C C . VAL A 1 72 ? 5.310 -0.781 5.112 1.00 96.56 72 VAL A C 1
ATOM 569 O O . VAL A 1 72 ? 4.841 -0.282 6.137 1.00 96.56 72 VAL A O 1
ATOM 572 N N . TYR A 1 73 ? 4.541 -1.384 4.203 1.00 96.81 73 TYR A N 1
ATOM 573 C CA . TYR A 1 73 ? 3.085 -1.450 4.335 1.00 96.81 73 TYR A CA 1
ATOM 574 C C . TYR A 1 73 ? 2.619 -2.334 5.494 1.00 96.81 73 TYR A C 1
ATOM 576 O O . TYR A 1 73 ? 1.687 -1.951 6.200 1.00 96.81 73 TYR A O 1
ATOM 584 N N . ILE A 1 74 ? 3.275 -3.471 5.742 1.00 97.69 74 ILE A N 1
ATOM 585 C CA . ILE A 1 74 ? 2.964 -4.347 6.883 1.00 97.69 74 ILE A CA 1
ATOM 586 C C . ILE A 1 74 ? 3.204 -3.606 8.202 1.00 97.69 74 ILE A C 1
ATOM 588 O O . ILE A 1 74 ? 2.332 -3.573 9.072 1.00 97.69 74 ILE A O 1
ATOM 592 N N . VAL A 1 75 ? 4.369 -2.971 8.347 1.00 97.88 75 VAL A N 1
ATOM 593 C CA . VAL A 1 75 ? 4.730 -2.201 9.544 1.00 97.88 75 VAL A CA 1
ATOM 594 C C . VAL A 1 75 ? 3.751 -1.045 9.749 1.00 97.88 75 VAL A C 1
ATOM 596 O O . VAL A 1 75 ? 3.237 -0.856 10.854 1.00 97.88 75 VAL A O 1
ATOM 599 N N . GLN A 1 76 ? 3.425 -0.310 8.684 1.00 97.50 76 GLN A N 1
ATOM 600 C CA . GLN A 1 76 ? 2.445 0.768 8.741 1.00 97.50 76 GLN A CA 1
ATOM 601 C C . GLN A 1 76 ? 1.060 0.249 9.156 1.00 97.50 76 GLN A C 1
ATOM 603 O O . GLN A 1 76 ? 0.429 0.859 10.022 1.00 97.50 76 GLN A O 1
ATOM 608 N N . ALA A 1 77 ? 0.607 -0.888 8.613 1.00 97.12 77 ALA A N 1
ATOM 609 C CA . ALA A 1 77 ? -0.676 -1.492 8.964 1.00 97.12 77 ALA A CA 1
ATOM 610 C C . ALA A 1 77 ? -0.732 -1.828 10.459 1.00 97.12 77 ALA A C 1
ATOM 612 O O . ALA A 1 77 ? -1.691 -1.470 11.146 1.00 97.12 77 ALA A O 1
ATOM 613 N N . ILE A 1 78 ? 0.326 -2.450 10.989 1.00 97.62 78 ILE A N 1
ATOM 614 C CA . ILE A 1 78 ? 0.434 -2.785 12.413 1.00 97.62 78 ILE A CA 1
ATOM 615 C C . ILE A 1 78 ? 0.264 -1.527 13.270 1.00 97.62 78 ILE A C 1
ATOM 617 O O . ILE A 1 78 ? -0.546 -1.521 14.200 1.00 97.62 78 ILE A O 1
ATOM 621 N N . PHE A 1 79 ? 0.977 -0.442 12.959 1.00 96.69 79 PHE A N 1
ATOM 622 C CA . PHE A 1 79 ? 0.859 0.799 13.724 1.00 96.69 79 PHE A CA 1
ATOM 623 C C . PHE A 1 79 ? -0.513 1.469 13.577 1.00 96.69 79 PHE A C 1
ATOM 625 O O . PHE A 1 79 ? -1.080 1.925 14.573 1.00 96.69 79 PHE A O 1
ATOM 632 N N . PHE A 1 80 ? -1.081 1.477 12.371 1.00 95.94 80 PHE A N 1
ATOM 633 C CA . PHE A 1 80 ? -2.406 2.024 12.091 1.00 95.94 80 PHE A CA 1
ATOM 634 C C . PHE A 1 80 ? -3.509 1.319 12.897 1.00 95.94 80 PHE A C 1
ATOM 636 O O . PHE A 1 80 ? -4.329 1.972 13.555 1.00 95.94 80 PHE A O 1
ATOM 643 N N . PHE A 1 81 ? -3.510 -0.017 12.916 1.00 95.38 81 PHE A N 1
ATOM 644 C CA . PHE A 1 81 ? -4.507 -0.793 13.658 1.00 95.38 81 PHE A CA 1
ATOM 645 C C . PHE A 1 81 ? -4.276 -0.763 15.176 1.00 95.38 81 PHE A C 1
ATOM 647 O O . PHE A 1 81 ? -5.250 -0.774 15.926 1.00 95.38 81 PHE A O 1
ATOM 654 N N . ARG A 1 82 ? -3.027 -0.626 15.646 1.00 94.50 82 ARG A N 1
ATOM 655 C CA . ARG A 1 82 ? -2.694 -0.492 17.081 1.00 94.50 82 ARG A CA 1
ATOM 656 C C . ARG A 1 82 ? -2.886 0.919 17.648 1.00 94.50 82 ARG A C 1
ATOM 658 O O . ARG A 1 82 ? -2.754 1.118 18.856 1.00 94.50 82 ARG A O 1
ATOM 665 N N . ALA A 1 83 ? -3.165 1.920 16.814 1.00 91.81 83 ALA A N 1
ATOM 666 C CA . ALA A 1 83 ? -3.297 3.305 17.255 1.00 91.81 83 ALA A CA 1
ATOM 667 C C . ALA A 1 83 ? -4.543 3.511 18.138 1.00 91.81 83 ALA A C 1
ATOM 669 O O . ALA A 1 83 ? -5.639 3.731 17.629 1.00 91.81 83 ALA A O 1
ATOM 670 N N . ASN A 1 84 ? -4.389 3.486 19.463 1.00 85.88 84 ASN A N 1
ATOM 671 C CA . ASN A 1 84 ? -5.520 3.606 20.397 1.00 85.88 84 ASN A CA 1
ATOM 672 C C . ASN A 1 84 ? -6.071 5.035 20.525 1.00 85.88 84 ASN A C 1
ATOM 674 O O . ASN A 1 84 ? -7.258 5.223 20.780 1.00 85.88 84 ASN A O 1
ATOM 678 N N . ARG A 1 85 ? -5.231 6.056 20.316 1.00 88.50 85 ARG A N 1
ATOM 679 C CA . ARG A 1 85 ? -5.648 7.466 20.390 1.00 88.50 85 ARG A CA 1
ATOM 680 C C . ARG A 1 85 ? -6.145 7.950 19.033 1.00 88.50 85 ARG A C 1
ATOM 682 O O . ARG A 1 85 ? -5.443 7.790 18.036 1.00 88.50 85 ARG A O 1
ATOM 689 N N . ARG A 1 86 ? -7.291 8.640 19.005 1.00 90.06 86 ARG A N 1
ATOM 690 C CA . ARG A 1 86 ? -7.898 9.180 17.772 1.00 90.06 86 ARG A CA 1
ATOM 691 C C . ARG A 1 86 ? -6.946 10.078 16.974 1.00 90.06 86 ARG A C 1
ATOM 693 O O . ARG A 1 86 ? -6.890 9.961 15.756 1.00 90.06 86 ARG A O 1
ATOM 700 N N . ARG A 1 87 ? -6.156 10.931 17.642 1.00 90.75 87 ARG A N 1
ATOM 701 C CA . ARG A 1 87 ? -5.139 11.767 16.970 1.00 90.75 87 ARG A CA 1
ATOM 702 C C . ARG A 1 87 ? -4.060 10.923 16.283 1.00 90.75 87 ARG A C 1
ATOM 704 O O . ARG A 1 87 ? -3.763 11.153 15.121 1.00 90.75 87 ARG A O 1
ATOM 711 N N . ILE A 1 88 ? -3.526 9.917 16.980 1.00 92.69 88 ILE A N 1
ATOM 712 C CA . ILE A 1 88 ? -2.493 9.014 16.443 1.00 92.69 88 ILE A CA 1
ATOM 713 C C . ILE A 1 88 ? -3.050 8.193 15.272 1.00 92.69 88 ILE A C 1
ATOM 715 O O . ILE A 1 88 ? -2.362 8.012 14.274 1.00 92.69 88 ILE A O 1
ATOM 719 N N . PHE A 1 89 ? -4.308 7.750 15.360 1.00 94.50 89 PHE A N 1
ATOM 720 C CA . PHE A 1 89 ? -4.997 7.077 14.259 1.00 94.50 89 PHE A CA 1
ATOM 721 C C . PHE A 1 89 ? -5.002 7.929 12.980 1.00 94.50 89 PHE A C 1
ATOM 723 O O . PHE A 1 89 ? -4.596 7.443 11.928 1.00 94.50 89 PHE A O 1
ATOM 730 N N . TRP A 1 90 ? -5.394 9.205 13.070 1.00 95.75 90 TRP A N 1
ATOM 731 C CA . TRP A 1 90 ? -5.418 10.094 11.904 1.00 95.75 90 TRP A CA 1
ATOM 732 C C . TRP A 1 90 ? -4.026 10.407 11.354 1.00 95.75 90 TRP A C 1
ATOM 734 O O . TRP A 1 90 ? -3.879 10.525 10.142 1.00 95.75 90 TRP A O 1
ATOM 744 N N . VAL A 1 91 ? -3.001 10.481 12.209 1.00 96.81 91 VAL A N 1
ATOM 745 C CA . VAL A 1 91 ? -1.605 10.606 11.757 1.00 96.81 91 VAL A CA 1
ATOM 746 C C . VAL A 1 91 ? -1.203 9.388 10.923 1.00 96.81 91 VAL A C 1
ATOM 748 O O . VAL A 1 91 ? -0.731 9.550 9.803 1.00 96.81 91 VAL A O 1
ATOM 751 N N . TRP A 1 92 ? -1.450 8.167 11.407 1.00 97.06 92 TRP A N 1
ATOM 752 C CA . TRP A 1 92 ? -1.143 6.957 10.634 1.00 97.06 92 TRP A CA 1
ATOM 753 C C . TRP A 1 92 ? -1.984 6.826 9.367 1.00 97.06 92 TRP A C 1
ATOM 755 O O . TRP A 1 92 ? -1.490 6.306 8.368 1.00 97.06 92 TRP A O 1
ATOM 765 N N . TYR A 1 93 ? -3.225 7.316 9.386 1.00 97.38 93 TYR A N 1
ATOM 766 C CA . TYR A 1 93 ? -4.051 7.396 8.187 1.00 97.38 93 TYR A CA 1
ATOM 767 C C . TYR A 1 93 ? -3.454 8.352 7.147 1.00 97.38 93 TYR A C 1
ATOM 769 O O . TYR A 1 93 ? -3.351 8.002 5.978 1.00 97.38 93 TYR A O 1
ATOM 777 N N . ALA A 1 94 ? -2.995 9.532 7.569 1.00 98.00 94 ALA A N 1
ATOM 778 C CA . ALA A 1 94 ? -2.317 10.472 6.681 1.00 98.00 94 ALA A CA 1
ATOM 779 C C . ALA A 1 94 ? -1.021 9.874 6.106 1.00 98.00 94 ALA A C 1
ATOM 781 O O . ALA A 1 94 ? -0.761 10.016 4.915 1.00 98.00 94 ALA A O 1
ATOM 782 N N . VAL A 1 95 ? -0.251 9.135 6.914 1.00 98.00 95 VAL A N 1
ATOM 783 C CA . VAL A 1 95 ? 0.928 8.392 6.438 1.00 98.00 95 VAL A CA 1
ATOM 784 C C . VAL A 1 95 ? 0.544 7.351 5.381 1.00 98.00 95 VAL A C 1
ATOM 786 O O . VAL A 1 95 ? 1.224 7.262 4.364 1.00 98.00 95 VAL A O 1
ATOM 789 N N . LEU A 1 96 ? -0.553 6.602 5.571 1.00 97.94 96 LEU A N 1
ATOM 790 C CA . LEU A 1 96 ? -1.052 5.660 4.557 1.00 97.94 96 LEU A CA 1
ATOM 791 C C . LEU A 1 96 ? -1.350 6.368 3.233 1.00 97.94 96 LEU A C 1
ATOM 793 O O . LEU A 1 96 ? -0.931 5.892 2.182 1.00 97.94 96 LEU A O 1
ATOM 797 N N . LEU A 1 97 ? -2.058 7.501 3.292 1.00 98.25 97 LEU A N 1
ATOM 798 C CA . LEU A 1 97 ? -2.407 8.284 2.107 1.00 98.25 97 LEU A CA 1
ATOM 799 C C . LEU A 1 97 ? -1.155 8.752 1.365 1.00 98.25 97 LEU A C 1
ATOM 801 O O . LEU A 1 97 ? -1.064 8.559 0.159 1.00 98.25 97 LEU A O 1
ATOM 805 N N . LEU A 1 98 ? -0.174 9.307 2.080 1.00 97.62 98 LEU A N 1
ATOM 806 C CA . LEU A 1 98 ? 1.085 9.749 1.478 1.00 97.62 98 LEU A CA 1
ATOM 807 C C . LEU A 1 98 ? 1.843 8.587 0.829 1.00 97.62 98 LEU A C 1
ATOM 809 O O . LEU A 1 98 ? 2.281 8.714 -0.310 1.00 97.62 98 LEU A O 1
ATOM 813 N N . LEU A 1 99 ? 1.948 7.441 1.512 1.00 97.00 99 LEU A N 1
ATOM 814 C CA . LEU A 1 99 ? 2.585 6.249 0.950 1.00 97.00 99 LEU A CA 1
ATOM 815 C C . LEU A 1 99 ? 1.879 5.785 -0.326 1.00 97.00 99 LEU A C 1
ATOM 817 O O . LEU A 1 99 ? 2.545 5.497 -1.312 1.00 97.00 99 LEU A O 1
ATOM 821 N N . LEU A 1 100 ? 0.547 5.710 -0.331 1.00 97.12 100 LEU A N 1
ATOM 822 C CA . LEU A 1 100 ? -0.208 5.267 -1.503 1.00 97.12 100 LEU A CA 1
ATOM 823 C C . LEU A 1 100 ? -0.145 6.274 -2.655 1.00 97.12 100 LEU A C 1
ATOM 825 O O . LEU A 1 100 ? 0.011 5.848 -3.792 1.00 97.12 100 LEU A O 1
ATOM 829 N N . ILE A 1 101 ? -0.193 7.581 -2.386 1.00 96.62 101 ILE A N 1
ATOM 830 C CA . ILE A 1 101 ? -0.041 8.621 -3.417 1.00 96.62 101 ILE A CA 1
ATOM 831 C C . ILE A 1 101 ? 1.342 8.536 -4.064 1.00 96.62 101 ILE A C 1
ATOM 833 O O . ILE A 1 101 ? 1.436 8.495 -5.289 1.00 96.62 101 ILE A O 1
ATOM 837 N N . CYS A 1 102 ? 2.410 8.469 -3.260 1.00 95.31 102 CYS A N 1
ATOM 838 C CA . CYS A 1 102 ? 3.767 8.307 -3.779 1.00 95.31 102 CYS A CA 1
ATOM 839 C C . CYS A 1 102 ? 3.895 7.012 -4.581 1.00 95.31 102 CYS A C 1
ATOM 841 O O . CYS A 1 102 ? 4.482 7.014 -5.6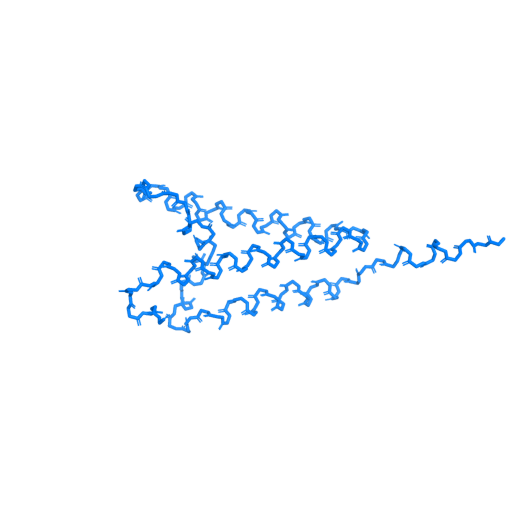57 1.00 95.31 102 CYS A O 1
ATOM 843 N N . ASN A 1 103 ? 3.311 5.920 -4.088 1.00 95.69 103 ASN A N 1
ATOM 844 C CA . ASN A 1 103 ? 3.399 4.635 -4.756 1.00 95.69 103 ASN A CA 1
ATOM 845 C C . ASN A 1 103 ? 2.669 4.623 -6.106 1.00 95.69 103 ASN A C 1
ATOM 847 O O . ASN A 1 103 ? 3.255 4.260 -7.118 1.00 95.69 103 ASN A O 1
ATOM 851 N N . VAL A 1 104 ? 1.421 5.098 -6.144 1.00 95.31 104 VAL A N 1
ATOM 852 C CA . VAL A 1 104 ? 0.651 5.268 -7.387 1.00 95.31 104 VAL A CA 1
ATOM 853 C C . VAL A 1 104 ? 1.412 6.160 -8.365 1.00 95.31 104 VAL A C 1
ATOM 855 O O . VAL A 1 104 ? 1.614 5.779 -9.516 1.00 95.31 104 VAL A O 1
ATOM 858 N N . GLY A 1 105 ? 1.893 7.318 -7.905 1.00 94.12 105 GLY A N 1
ATOM 859 C CA . GLY A 1 105 ? 2.678 8.234 -8.730 1.00 94.12 105 GLY A CA 1
ATOM 860 C C . GLY A 1 105 ? 3.929 7.576 -9.311 1.00 94.12 105 GLY A C 1
ATOM 861 O O . GLY A 1 105 ? 4.219 7.743 -10.494 1.00 94.12 105 GLY A O 1
ATOM 862 N N . GLY A 1 106 ? 4.633 6.778 -8.510 1.00 92.62 106 GLY A N 1
ATOM 863 C CA . GLY A 1 106 ? 5.806 6.040 -8.950 1.00 92.62 106 GLY A CA 1
ATOM 864 C C . GLY A 1 106 ? 5.491 4.902 -9.919 1.00 92.62 106 GLY A C 1
ATOM 865 O O . GLY A 1 106 ? 6.182 4.765 -10.923 1.00 92.62 106 GLY A O 1
ATOM 866 N N . CYS A 1 107 ? 4.405 4.153 -9.703 1.00 92.56 107 CYS A N 1
ATOM 867 C CA . CYS A 1 107 ? 3.903 3.167 -10.663 1.00 92.56 107 CYS A CA 1
ATOM 868 C C . CYS A 1 107 ? 3.620 3.821 -12.021 1.00 92.56 107 CYS A C 1
ATOM 870 O O . CYS A 1 107 ? 4.105 3.347 -13.045 1.00 92.56 107 CYS A O 1
ATOM 872 N N . HIS A 1 108 ? 2.905 4.951 -12.042 1.00 91.50 108 HIS A N 1
ATOM 873 C CA . HIS A 1 108 ? 2.674 5.689 -13.284 1.00 91.50 108 HIS A CA 1
ATOM 874 C C . HIS A 1 108 ? 3.981 6.169 -13.913 1.00 91.50 108 HIS A C 1
ATOM 876 O O . HIS A 1 108 ? 4.149 6.043 -15.121 1.00 91.50 108 HIS A O 1
ATOM 882 N N . GLN A 1 109 ? 4.926 6.679 -13.120 1.00 89.75 109 GLN A N 1
ATOM 883 C CA . GLN A 1 109 ? 6.227 7.111 -13.626 1.00 89.75 109 GLN A CA 1
ATOM 884 C C . GLN A 1 109 ? 7.022 5.965 -14.262 1.00 89.75 109 GLN A C 1
ATOM 886 O O . GLN A 1 109 ? 7.594 6.168 -15.328 1.00 89.75 109 GLN A O 1
ATOM 891 N N . MET A 1 110 ? 7.026 4.776 -13.657 1.00 87.00 110 MET A N 1
ATOM 892 C CA . MET A 1 110 ? 7.686 3.587 -14.210 1.00 87.00 110 MET A CA 1
ATOM 893 C C . MET A 1 110 ? 7.040 3.111 -1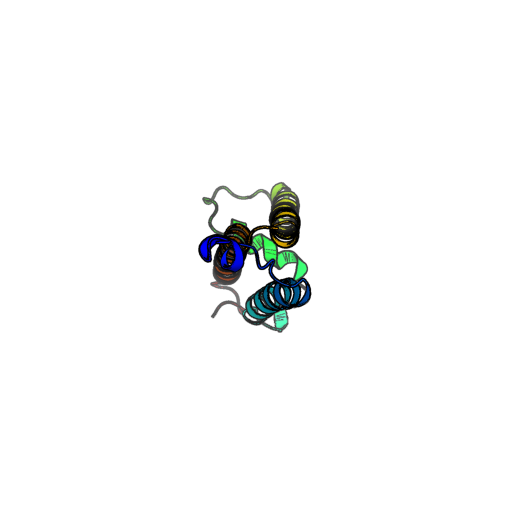5.516 1.00 87.00 110 MET A C 1
ATOM 895 O O . MET A 1 110 ? 7.715 2.528 -16.358 1.00 87.00 110 MET A O 1
ATOM 899 N N . LEU A 1 111 ? 5.740 3.359 -15.689 1.00 87.06 111 LEU A N 1
ATOM 900 C CA . LEU A 1 111 ? 5.001 2.989 -16.895 1.00 87.06 111 LEU A CA 1
ATOM 901 C C . LEU A 1 111 ? 5.089 4.040 -18.007 1.00 87.06 111 LEU A C 1
ATOM 903 O O . LEU A 1 111 ? 4.767 3.718 -19.153 1.00 87.06 111 LEU A O 1
ATOM 907 N N . ARG A 1 112 ? 5.516 5.277 -17.720 1.00 85.31 112 ARG A N 1
ATOM 908 C CA . ARG A 1 112 ? 5.663 6.327 -18.742 1.00 85.31 112 ARG A CA 1
ATOM 909 C C . ARG A 1 112 ? 6.599 5.861 -19.856 1.00 85.31 112 ARG A C 1
ATOM 911 O O . ARG A 1 112 ? 7.708 5.410 -19.600 1.00 85.31 112 ARG A O 1
ATOM 918 N N . GLY A 1 113 ? 6.148 5.995 -21.102 1.00 76.38 113 GLY A N 1
ATOM 919 C CA . GLY A 1 113 ? 6.893 5.531 -22.278 1.00 76.38 113 GLY A CA 1
ATOM 920 C C . GLY A 1 113 ? 6.673 4.056 -22.631 1.00 76.38 113 GLY A C 1
ATOM 921 O O . GLY A 1 113 ? 7.204 3.592 -23.637 1.00 76.38 113 GLY A O 1
ATOM 922 N N . THR A 1 114 ? 5.861 3.327 -21.860 1.00 79.94 114 THR A N 1
ATOM 923 C CA . THR A 1 114 ? 5.339 2.004 -22.238 1.00 79.94 114 THR A CA 1
ATOM 924 C C . THR A 1 114 ? 3.940 2.135 -22.861 1.00 79.94 114 THR A C 1
ATOM 926 O O . THR A 1 114 ? 3.279 3.154 -22.652 1.00 79.94 114 THR A O 1
ATOM 929 N N . PRO A 1 115 ? 3.415 1.104 -23.554 1.00 78.38 115 PRO A N 1
ATOM 930 C CA . PRO A 1 115 ? 2.033 1.096 -24.057 1.00 78.38 115 PRO A CA 1
ATOM 931 C C . PRO A 1 115 ? 0.944 1.235 -22.978 1.00 78.38 115 PRO A C 1
ATOM 933 O O . PRO A 1 115 ? -0.229 1.362 -23.321 1.00 78.38 115 PRO A O 1
ATOM 936 N N . TYR A 1 116 ? 1.323 1.169 -21.698 1.00 74.12 116 TYR A N 1
ATOM 937 C CA . TYR A 1 116 ? 0.441 1.257 -20.533 1.00 74.12 116 TYR A CA 1
ATOM 938 C C . TYR A 1 116 ? 0.581 2.587 -19.772 1.00 74.12 116 TYR A C 1
ATOM 940 O O . TYR A 1 116 ? -0.132 2.813 -18.798 1.00 74.12 116 TYR A O 1
ATOM 948 N N . GLY A 1 117 ? 1.518 3.455 -20.173 1.00 70.25 117 GLY A N 1
ATOM 949 C CA . GLY A 1 117 ? 1.708 4.778 -19.582 1.00 70.25 117 GLY A CA 1
ATOM 950 C C . GLY A 1 117 ? 1.078 5.857 -20.450 1.00 70.25 117 GLY A C 1
ATOM 951 O O . GLY A 1 117 ? 1.662 6.230 -21.467 1.00 70.25 117 GLY A O 1
ATOM 952 N N . HIS A 1 118 ? -0.089 6.352 -20.039 1.00 60.75 118 HIS A N 1
ATOM 953 C CA . HIS A 1 118 ? -0.723 7.549 -20.602 1.00 60.75 118 HIS A CA 1
ATOM 954 C C . HIS A 1 118 ? -0.350 8.806 -19.811 1.00 60.75 118 HIS A C 1
ATOM 956 O O . HIS A 1 118 ? -0.162 8.703 -18.575 1.00 60.75 118 HIS A O 1
#